Protein AF-A0A1B9SCQ9-F1 (afdb_monomer_lite)

Secondary structure (DSSP, 8-state):
--EEEEE-TTS-EEEEETTT--B-S--BS-HHHHHHHHHHHHHHHHHHHHHHIIIII---

Radius of gyration: 13.72 Å; chains: 1; bounding box: 35×15×36 Å

pLDDT: mean 83.4, std 12.7, range [46.19, 93.69]

Sequence (60 aa):
MLFTVEQTQDRKWAVLNIRTKAPYGDPLDSMEAAMNLVREAEAQAAIDRMIACRTGSCSI

Structure (mmCIF, N/CA/C/O backbone):
data_AF-A0A1B9SCQ9-F1
#
_entry.id   AF-A0A1B9SCQ9-F1
#
loop_
_atom_site.group_PDB
_atom_site.id
_atom_site.type_symbol
_atom_site.label_atom_id
_atom_site.label_alt_id
_atom_site.label_comp_id
_atom_site.label_asym_id
_atom_site.label_entity_id
_atom_site.label_seq_id
_atom_site.pdbx_PDB_ins_code
_atom_site.Cartn_x
_atom_si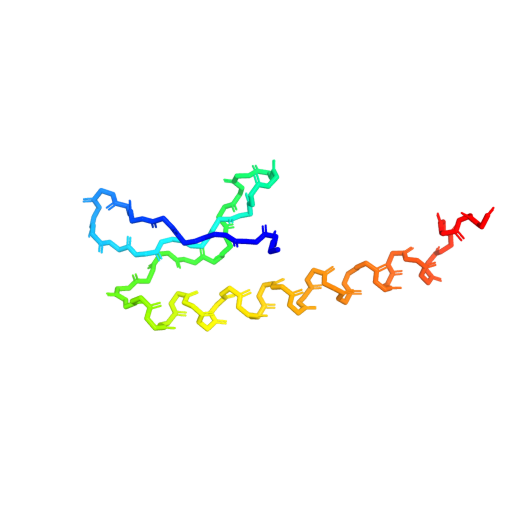te.Cartn_y
_atom_site.Cartn_z
_atom_site.occupancy
_atom_site.B_iso_or_equiv
_atom_site.auth_seq_id
_atom_site.auth_comp_id
_atom_site.auth_asym_id
_atom_site.auth_atom_id
_atom_site.pdbx_PDB_model_num
ATOM 1 N N . MET A 1 1 ? 8.572 10.564 -0.695 1.00 68.69 1 MET A N 1
ATOM 2 C CA . MET A 1 1 ? 7.772 9.397 -0.294 1.00 68.69 1 MET A CA 1
ATOM 3 C C . MET A 1 1 ? 6.899 8.950 -1.454 1.00 68.69 1 MET A C 1
ATOM 5 O O . MET A 1 1 ? 6.417 9.823 -2.164 1.00 68.69 1 MET A O 1
ATOM 9 N N . LEU A 1 2 ? 6.750 7.644 -1.691 1.00 85.00 2 LEU A N 1
ATOM 10 C CA . LEU A 1 2 ? 5.877 7.060 -2.733 1.00 85.00 2 LEU A CA 1
ATOM 11 C C . LEU A 1 2 ? 4.593 6.442 -2.173 1.00 85.00 2 LEU A C 1
ATOM 13 O O . LEU A 1 2 ? 3.639 6.225 -2.919 1.00 85.00 2 LEU A O 1
ATOM 17 N N . PHE A 1 3 ? 4.573 6.174 -0.875 1.00 89.94 3 PHE A N 1
ATOM 18 C CA . PHE A 1 3 ? 3.434 5.599 -0.182 1.00 89.94 3 PHE A CA 1
ATOM 19 C C . PHE A 1 3 ? 3.004 6.535 0.944 1.00 89.94 3 PHE A C 1
ATOM 21 O O . PHE A 1 3 ? 3.818 7.270 1.503 1.00 89.94 3 PHE A O 1
ATOM 28 N N . THR A 1 4 ? 1.710 6.536 1.233 1.00 91.44 4 THR A N 1
ATOM 29 C CA . THR A 1 4 ? 1.089 7.285 2.324 1.00 91.44 4 THR A CA 1
ATOM 30 C C . THR A 1 4 ? 0.246 6.338 3.159 1.00 91.44 4 THR A C 1
ATOM 32 O O . THR A 1 4 ? -0.193 5.302 2.663 1.00 91.44 4 THR A O 1
ATOM 35 N N . VAL A 1 5 ? 0.006 6.702 4.413 1.00 92.25 5 VAL A N 1
ATOM 36 C CA . VAL A 1 5 ? -0.935 5.989 5.274 1.00 92.25 5 VAL A CA 1
ATOM 37 C C . VAL A 1 5 ? -2.224 6.801 5.344 1.00 92.25 5 VAL A C 1
ATOM 39 O O . VAL A 1 5 ? -2.177 7.996 5.628 1.00 92.25 5 VAL A O 1
ATOM 42 N N . GLU A 1 6 ? -3.364 6.169 5.086 1.00 92.00 6 GLU A N 1
ATOM 43 C CA . GLU A 1 6 ? -4.688 6.775 5.258 1.00 92.00 6 GLU A CA 1
ATOM 44 C C . GLU A 1 6 ? -5.534 5.907 6.198 1.00 92.00 6 GLU A C 1
ATOM 46 O O . GLU A 1 6 ? -5.439 4.676 6.193 1.00 92.00 6 GLU A O 1
ATOM 51 N N . GLN A 1 7 ? -6.353 6.547 7.036 1.00 90.62 7 GLN A N 1
ATOM 52 C CA . GLN A 1 7 ? -7.268 5.829 7.917 1.00 90.62 7 GLN A CA 1
ATOM 53 C C . GLN A 1 7 ? -8.557 5.492 7.160 1.00 90.62 7 GLN A C 1
ATOM 55 O O . GLN A 1 7 ? -9.217 6.359 6.592 1.00 90.62 7 GLN A O 1
ATOM 60 N N . THR A 1 8 ? -8.900 4.211 7.148 1.00 88.62 8 THR A N 1
ATOM 61 C CA . THR A 1 8 ? -10.116 3.668 6.535 1.00 88.62 8 THR A CA 1
ATOM 62 C C . THR A 1 8 ? -11.342 3.905 7.421 1.00 88.62 8 THR A C 1
ATOM 64 O O . THR A 1 8 ? -11.221 4.211 8.610 1.00 88.62 8 THR A O 1
ATOM 67 N N . GLN A 1 9 ? -12.541 3.725 6.857 1.00 87.56 9 GLN A N 1
ATOM 68 C CA . GLN A 1 9 ? -13.807 3.866 7.592 1.00 87.56 9 GLN A CA 1
ATOM 69 C C . GLN A 1 9 ? -13.910 2.896 8.785 1.00 87.56 9 GLN A C 1
ATOM 71 O O . GLN A 1 9 ? -14.478 3.249 9.815 1.00 87.56 9 GLN A O 1
ATOM 76 N N . ASP A 1 10 ? -13.257 1.735 8.693 1.00 88.44 10 ASP A N 1
ATOM 77 C CA . ASP A 1 10 ? -13.133 0.732 9.758 1.00 88.44 10 ASP A CA 1
ATOM 78 C C . ASP A 1 10 ? -12.096 1.083 10.842 1.00 88.44 10 ASP A C 1
ATOM 80 O O . ASP A 1 10 ? -11.747 0.245 11.670 1.00 88.44 10 ASP A O 1
ATOM 84 N N . ARG A 1 11 ? -11.572 2.317 10.861 1.00 88.69 11 ARG A N 1
ATOM 85 C CA . ARG A 1 11 ? -10.503 2.78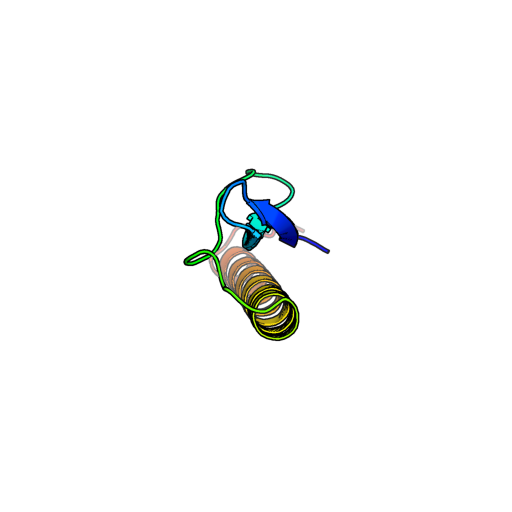2 11.771 1.00 88.69 11 ARG A CA 1
ATOM 86 C C . ARG A 1 11 ? -9.160 2.060 11.616 1.00 88.69 11 ARG A C 1
ATOM 88 O O . ARG A 1 11 ? -8.250 2.314 12.404 1.00 88.69 11 ARG A O 1
ATOM 95 N N . LYS A 1 12 ? -9.001 1.238 10.578 1.00 93.25 12 LYS A N 1
ATOM 96 C CA . LYS A 1 12 ? -7.724 0.622 10.197 1.00 93.25 12 LYS A CA 1
ATOM 97 C C . LYS A 1 12 ? -6.877 1.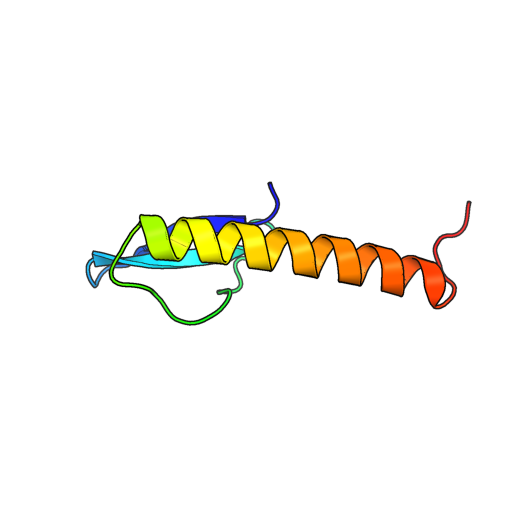571 9.357 1.00 93.25 12 LYS A C 1
ATOM 99 O O . LYS A 1 12 ? -7.404 2.480 8.720 1.00 93.25 12 LYS A O 1
ATOM 104 N N . TRP A 1 13 ? -5.582 1.321 9.302 1.00 93.19 13 TRP A N 1
ATOM 105 C CA . TRP A 1 13 ? -4.580 2.069 8.559 1.00 93.19 13 TRP A CA 1
ATOM 106 C C . TRP A 1 13 ? -4.230 1.340 7.266 1.00 93.19 13 TRP A C 1
ATOM 108 O O . TRP A 1 13 ? -3.644 0.260 7.292 1.00 93.19 13 TRP A O 1
ATOM 118 N N . ALA A 1 14 ? -4.587 1.931 6.131 1.00 93.12 14 ALA A N 1
ATOM 119 C CA . ALA A 1 14 ? -4.225 1.420 4.818 1.00 93.12 14 ALA A CA 1
ATOM 120 C C . ALA A 1 14 ? -2.995 2.159 4.290 1.00 93.12 14 ALA A C 1
ATOM 122 O O . ALA A 1 14 ? -2.908 3.386 4.384 1.00 93.12 14 ALA A O 1
ATOM 123 N N . VAL A 1 15 ? -2.063 1.414 3.700 1.00 93.69 15 VAL A N 1
ATOM 124 C CA . VAL A 1 15 ? -0.935 1.992 2.972 1.00 93.69 15 VAL A CA 1
ATOM 125 C C . VAL A 1 15 ? -1.307 2.093 1.505 1.00 93.69 15 VAL A C 1
ATOM 127 O O . VAL A 1 15 ? -1.709 1.113 0.888 1.00 93.69 15 VAL A O 1
ATOM 130 N N . LEU A 1 16 ? -1.188 3.286 0.939 1.00 93.06 16 LEU A N 1
ATOM 131 C CA . LEU A 1 16 ? -1.607 3.587 -0.424 1.00 93.06 16 LEU A CA 1
ATOM 132 C C . LEU A 1 16 ? -0.444 4.183 -1.198 1.00 93.06 16 LEU A C 1
ATOM 134 O O . LEU A 1 16 ? 0.269 5.061 -0.711 1.00 93.06 16 LEU A O 1
ATOM 138 N N . ASN A 1 17 ? -0.273 3.749 -2.441 1.00 91.12 17 ASN A N 1
ATOM 139 C CA . ASN A 1 17 ? 0.650 4.407 -3.350 1.00 91.12 17 ASN A CA 1
ATOM 140 C C . ASN A 1 17 ? 0.101 5.794 -3.718 1.00 91.12 17 ASN A C 1
ATOM 142 O O . ASN A 1 17 ? -1.022 5.918 -4.205 1.00 91.12 17 ASN A O 1
ATOM 146 N N . ILE A 1 18 ? 0.890 6.852 -3.540 1.00 90.38 18 ILE A N 1
ATOM 147 C CA . ILE A 1 18 ? 0.415 8.225 -3.770 1.00 90.38 18 ILE A CA 1
ATOM 148 C C . ILE A 1 18 ? 0.083 8.507 -5.239 1.00 90.38 18 ILE A C 1
ATOM 150 O O . ILE A 1 18 ? -0.706 9.404 -5.523 1.00 90.38 18 ILE A O 1
ATOM 154 N N . ARG A 1 19 ? 0.700 7.768 -6.171 1.00 86.25 19 ARG A N 1
ATOM 155 C CA . ARG A 1 19 ? 0.544 7.972 -7.615 1.00 86.25 19 ARG A CA 1
ATOM 156 C C . ARG A 1 19 ? -0.616 7.174 -8.178 1.00 86.25 19 ARG A C 1
ATOM 158 O O . ARG A 1 19 ? -1.416 7.719 -8.925 1.00 86.25 19 ARG A O 1
ATOM 165 N N . THR A 1 20 ? -0.679 5.887 -7.852 1.00 87.50 20 THR A N 1
ATOM 166 C CA . THR A 1 20 ? -1.693 4.982 -8.410 1.00 87.50 20 THR A CA 1
ATOM 167 C C . THR A 1 20 ? -2.930 4.870 -7.531 1.00 87.50 20 THR A C 1
ATOM 169 O O . THR A 1 20 ? -3.923 4.305 -7.972 1.00 87.50 20 THR A O 1
ATOM 172 N N . LYS A 1 21 ? -2.868 5.368 -6.286 1.00 87.25 21 LYS A N 1
ATOM 173 C CA . LYS A 1 21 ? -3.885 5.161 -5.245 1.00 87.25 21 LYS A CA 1
ATOM 174 C C . LYS A 1 21 ? -4.195 3.684 -4.977 1.00 87.25 21 LYS A C 1
ATOM 176 O O . LYS A 1 21 ? -5.197 3.370 -4.346 1.00 87.25 21 LYS A O 1
ATOM 181 N N . ALA A 1 22 ? -3.315 2.781 -5.414 1.00 89.06 22 ALA A N 1
ATOM 182 C CA . ALA A 1 22 ? -3.449 1.358 -5.161 1.00 89.06 22 ALA A CA 1
ATOM 183 C C . ALA A 1 22 ? -3.086 1.046 -3.700 1.00 89.06 22 ALA A C 1
ATOM 185 O O . ALA A 1 22 ? -2.074 1.574 -3.214 1.00 89.06 22 ALA A O 1
ATOM 186 N N . PRO A 1 23 ? -3.869 0.198 -3.010 1.00 89.94 23 PRO A N 1
ATOM 187 C CA . PRO A 1 23 ? -3.506 -0.299 -1.693 1.00 89.94 23 PRO A CA 1
ATOM 188 C C . PRO A 1 23 ? -2.278 -1.200 -1.800 1.00 89.94 23 PRO A C 1
ATOM 190 O O . PRO A 1 23 ? -2.143 -1.996 -2.731 1.00 89.94 23 PRO A O 1
ATOM 193 N N . TYR A 1 24 ? -1.372 -1.049 -0.846 1.00 88.31 24 TYR A N 1
ATOM 194 C CA . TYR A 1 24 ? -0.217 -1.906 -0.675 1.00 88.31 24 TYR A CA 1
ATOM 195 C C . TYR A 1 24 ? -0.460 -2.781 0.551 1.00 88.31 24 TYR A C 1
ATOM 197 O O . TYR A 1 24 ? -0.397 -2.291 1.677 1.00 88.31 24 TYR A O 1
ATOM 205 N N . GLY A 1 25 ? -0.768 -4.057 0.315 1.00 88.19 25 GLY A N 1
ATOM 206 C CA . GLY A 1 25 ? -1.153 -5.004 1.362 1.00 88.19 25 GLY A CA 1
ATOM 207 C C . GLY A 1 25 ? -2.541 -4.744 1.958 1.00 88.19 25 GLY A C 1
ATOM 208 O O . GLY A 1 25 ? -3.325 -3.940 1.448 1.00 88.19 25 GLY A O 1
ATOM 209 N N . ASP A 1 26 ? -2.836 -5.460 3.041 1.00 91.12 26 ASP A N 1
ATOM 210 C CA . ASP A 1 26 ? -4.092 -5.354 3.781 1.00 91.12 26 ASP A CA 1
ATOM 211 C C . ASP A 1 26 ? -4.083 -4.184 4.784 1.00 91.12 26 ASP A C 1
ATOM 213 O O . ASP A 1 26 ? -3.027 -3.813 5.306 1.00 91.12 26 ASP A O 1
ATOM 217 N N . PRO A 1 27 ? -5.252 -3.593 5.094 1.00 90.12 27 PRO A N 1
ATOM 218 C CA . PRO A 1 27 ? -5.367 -2.540 6.096 1.00 90.12 27 PRO A CA 1
ATOM 219 C C . PRO A 1 27 ? -5.077 -3.068 7.510 1.00 90.12 27 PRO A C 1
ATOM 221 O O . PRO A 1 27 ? -5.630 -4.077 7.950 1.00 90.12 27 PRO A O 1
ATOM 224 N N . LEU A 1 28 ? -4.238 -2.339 8.245 1.00 92.94 28 LEU A N 1
ATOM 225 C CA . LEU A 1 28 ? -3.668 -2.748 9.529 1.00 92.94 28 LEU A CA 1
ATOM 226 C C . LEU A 1 28 ? -4.313 -2.018 10.704 1.00 92.94 28 LEU A C 1
ATOM 228 O O . LEU A 1 28 ? -4.605 -0.831 10.637 1.00 92.94 28 LEU A O 1
ATOM 232 N N . ASP A 1 29 ? -4.461 -2.685 11.841 1.00 92.19 29 ASP A N 1
ATOM 233 C CA . ASP A 1 29 ? -5.073 -2.077 13.031 1.00 92.19 29 ASP A CA 1
ATOM 234 C C . ASP A 1 29 ? -4.131 -1.114 13.787 1.00 92.19 29 ASP A C 1
ATOM 236 O O . ASP A 1 29 ? -4.559 -0.389 14.681 1.00 92.19 29 ASP A O 1
ATOM 240 N N . SER A 1 30 ? -2.842 -1.064 13.430 1.00 92.06 30 SER A N 1
ATOM 241 C CA . SER A 1 30 ? -1.824 -0.251 14.112 1.00 92.06 30 SER A CA 1
ATOM 242 C C . SER A 1 30 ? -1.081 0.677 13.157 1.00 92.06 30 SER A C 1
ATOM 244 O O . SER A 1 30 ? -0.571 0.246 12.124 1.00 92.06 30 SER A O 1
ATOM 246 N N . MET A 1 31 ? -0.951 1.949 13.546 1.00 89.25 31 MET A N 1
ATOM 247 C CA . MET A 1 31 ? -0.221 2.955 12.767 1.00 89.25 31 MET A CA 1
ATOM 248 C C . MET A 1 31 ? 1.268 2.601 12.635 1.00 89.25 31 MET A C 1
ATOM 250 O O . MET A 1 31 ? 1.858 2.819 11.582 1.00 89.25 31 MET A O 1
ATOM 254 N N . GLU A 1 32 ? 1.870 2.020 13.676 1.00 91.38 32 GLU A N 1
ATOM 255 C CA . GLU A 1 32 ? 3.264 1.561 13.642 1.00 91.38 32 GLU A CA 1
ATOM 256 C C . GLU A 1 32 ? 3.470 0.453 12.600 1.00 91.38 32 GLU A C 1
ATOM 258 O O . GLU A 1 32 ? 4.388 0.537 11.785 1.00 91.38 32 GLU A O 1
ATOM 263 N N . ALA A 1 33 ? 2.561 -0.526 12.555 1.00 91.56 33 ALA A N 1
ATOM 264 C CA . ALA A 1 33 ? 2.582 -1.579 11.545 1.00 91.56 33 ALA A CA 1
ATOM 265 C C . ALA A 1 33 ? 2.428 -0.995 10.131 1.00 91.56 33 ALA A C 1
ATOM 267 O O . ALA A 1 33 ? 3.171 -1.369 9.226 1.00 91.56 33 ALA A O 1
ATOM 268 N N . ALA A 1 34 ? 1.533 -0.018 9.948 1.00 91.25 34 ALA A N 1
ATOM 269 C CA . ALA A 1 34 ? 1.370 0.668 8.669 1.00 91.25 34 ALA A CA 1
ATOM 270 C C . ALA A 1 34 ? 2.614 1.473 8.262 1.00 91.25 34 ALA A C 1
ATOM 272 O O . ALA A 1 34 ? 2.999 1.462 7.095 1.00 91.25 34 ALA A O 1
ATOM 273 N N . MET A 1 35 ? 3.295 2.126 9.208 1.00 90.75 35 MET A N 1
ATOM 274 C CA . MET A 1 35 ? 4.564 2.808 8.937 1.00 90.75 35 MET A CA 1
ATOM 275 C C . MET A 1 35 ? 5.688 1.833 8.572 1.00 90.75 35 MET A C 1
ATOM 277 O O . MET A 1 35 ? 6.508 2.154 7.709 1.00 90.75 35 MET A O 1
ATOM 281 N N . ASN A 1 36 ? 5.731 0.646 9.182 1.00 92.81 36 ASN A N 1
ATOM 282 C CA . ASN A 1 36 ? 6.684 -0.386 8.782 1.00 92.81 36 ASN A CA 1
ATOM 283 C C . ASN A 1 36 ? 6.409 -0.859 7.348 1.00 92.81 36 ASN A C 1
ATOM 285 O O . ASN A 1 36 ? 7.315 -0.885 6.519 1.00 92.81 36 ASN A O 1
ATOM 289 N N . LEU A 1 37 ? 5.135 -1.085 7.028 1.00 91.06 37 LEU A N 1
ATOM 290 C CA . LEU A 1 37 ? 4.703 -1.500 5.700 1.00 91.06 37 LEU A CA 1
ATOM 291 C C . LEU A 1 37 ? 5.010 -0.437 4.625 1.00 91.06 37 LEU A C 1
ATOM 293 O O . LEU A 1 37 ? 5.409 -0.780 3.516 1.00 91.06 37 LEU A O 1
ATOM 297 N N . VAL A 1 38 ? 4.906 0.861 4.953 1.00 91.75 38 VAL A N 1
ATOM 298 C CA . VAL A 1 38 ? 5.365 1.961 4.078 1.00 91.75 38 VAL A CA 1
ATOM 299 C C . VAL A 1 38 ? 6.852 1.832 3.762 1.00 91.75 38 VAL A C 1
ATOM 301 O O . VAL A 1 38 ? 7.235 1.968 2.602 1.00 91.75 38 VAL A O 1
ATOM 304 N N . ARG A 1 39 ? 7.700 1.563 4.763 1.00 89.94 39 ARG A N 1
ATOM 305 C CA . ARG A 1 39 ? 9.149 1.409 4.549 1.00 89.94 39 ARG A CA 1
ATOM 306 C C . ARG A 1 39 ? 9.458 0.233 3.630 1.00 89.94 39 ARG A C 1
ATOM 308 O O . ARG A 1 39 ? 10.290 0.367 2.736 1.00 89.94 39 ARG A O 1
ATOM 315 N N . GLU A 1 40 ? 8.773 -0.889 3.826 1.00 89.06 40 GLU A N 1
ATOM 316 C CA . GLU A 1 40 ? 8.904 -2.072 2.973 1.00 89.06 40 GLU A CA 1
ATOM 317 C C . GLU A 1 40 ? 8.462 -1.773 1.535 1.00 89.06 40 GLU A C 1
ATOM 319 O O . GLU A 1 40 ? 9.179 -2.085 0.584 1.00 89.06 40 GLU A O 1
A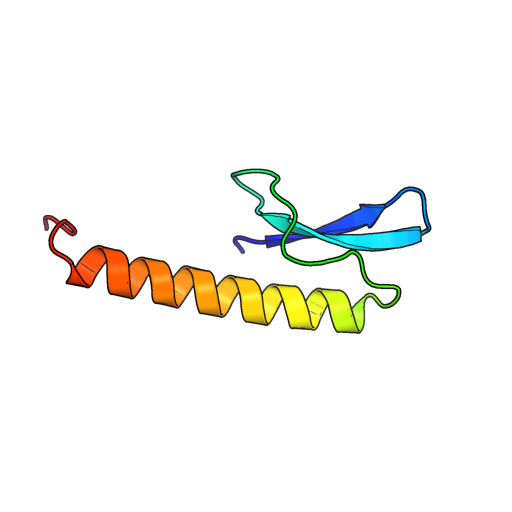TOM 324 N N . ALA A 1 41 ? 7.329 -1.086 1.370 1.00 88.06 41 ALA A N 1
ATOM 325 C CA . ALA A 1 41 ? 6.816 -0.676 0.068 1.00 88.06 41 ALA A CA 1
ATOM 326 C C . ALA A 1 41 ? 7.779 0.271 -0.669 1.00 88.06 41 ALA A C 1
ATOM 328 O O . ALA A 1 41 ? 8.018 0.127 -1.869 1.00 88.06 41 ALA A O 1
ATOM 329 N N . GLU A 1 42 ? 8.366 1.237 0.042 1.00 87.62 42 GLU A N 1
ATOM 330 C CA . GLU A 1 42 ? 9.356 2.154 -0.526 1.00 87.62 42 GLU A CA 1
ATOM 331 C C . GLU A 1 42 ? 10.650 1.443 -0.925 1.00 87.62 42 GLU A C 1
ATOM 333 O O . GLU A 1 42 ? 11.188 1.728 -1.999 1.00 87.62 42 GLU A O 1
ATOM 338 N N . ALA A 1 43 ? 11.121 0.499 -0.107 1.00 87.69 43 ALA A N 1
ATOM 339 C CA . ALA A 1 43 ? 12.281 -0.322 -0.432 1.00 87.69 43 ALA A CA 1
ATOM 340 C C . ALA A 1 43 ? 12.027 -1.170 -1.687 1.00 87.69 43 ALA A C 1
ATOM 342 O O . ALA A 1 43 ? 12.850 -1.169 -2.604 1.00 87.69 43 ALA A O 1
ATOM 343 N N . GLN A 1 44 ? 10.862 -1.817 -1.778 1.00 85.31 44 GLN A N 1
ATOM 344 C CA . GLN A 1 44 ? 10.478 -2.613 -2.942 1.00 85.31 44 GLN A CA 1
ATOM 345 C C . GLN A 1 44 ? 10.381 -1.750 -4.206 1.00 85.31 44 GLN A C 1
ATOM 347 O O . GLN A 1 44 ? 10.977 -2.084 -5.226 1.00 85.31 44 GLN A O 1
ATOM 352 N N . ALA A 1 45 ? 9.740 -0.581 -4.131 1.00 84.75 45 ALA A N 1
ATOM 353 C CA . ALA A 1 45 ? 9.645 0.335 -5.266 1.00 84.75 45 ALA A CA 1
ATOM 354 C C . ALA A 1 45 ? 11.015 0.878 -5.718 1.00 84.75 45 ALA A C 1
ATOM 356 O O . ALA A 1 45 ? 11.221 1.148 -6.906 1.00 84.75 45 ALA A O 1
ATOM 357 N N . ALA A 1 46 ? 11.964 1.053 -4.793 1.00 84.25 46 ALA A N 1
ATOM 358 C CA . ALA A 1 46 ? 13.339 1.405 -5.133 1.00 84.25 46 ALA A CA 1
ATOM 359 C C . ALA A 1 46 ? 14.056 0.247 -5.848 1.00 84.25 46 ALA A C 1
ATOM 361 O O . ALA A 1 46 ? 14.734 0.478 -6.850 1.00 84.25 46 ALA A O 1
ATOM 362 N N . ILE A 1 47 ? 13.861 -0.991 -5.385 1.00 82.94 47 ILE A N 1
ATOM 363 C CA . ILE A 1 47 ? 14.392 -2.198 -6.031 1.00 82.94 47 ILE A CA 1
ATOM 364 C C . ILE A 1 47 ? 13.800 -2.368 -7.432 1.00 82.94 47 ILE A C 1
A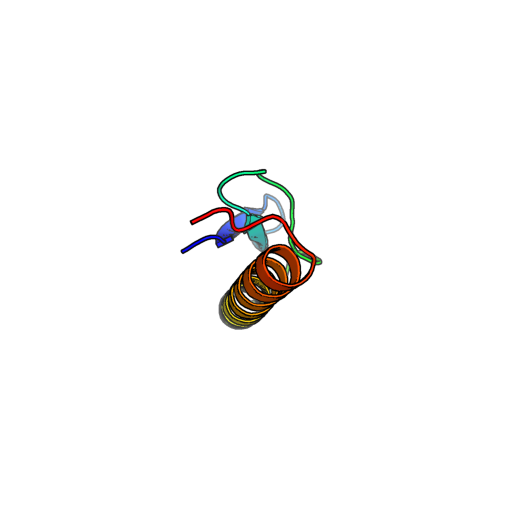TOM 366 O O . ILE A 1 47 ? 14.560 -2.524 -8.384 1.00 82.94 47 ILE A O 1
ATOM 370 N N . ASP A 1 48 ? 12.483 -2.249 -7.594 1.00 80.19 48 ASP A N 1
ATOM 371 C CA . ASP A 1 48 ? 11.820 -2.351 -8.896 1.00 80.19 48 ASP A CA 1
ATOM 372 C C . ASP A 1 48 ? 12.328 -1.292 -9.877 1.00 80.19 48 ASP A C 1
ATOM 374 O O . ASP A 1 48 ? 12.549 -1.591 -11.047 1.00 80.19 48 ASP A O 1
ATOM 378 N N . ARG A 1 49 ? 12.616 -0.068 -9.412 1.00 74.38 49 ARG A N 1
ATOM 379 C CA . ARG A 1 49 ? 13.277 0.955 -10.241 1.00 74.38 49 ARG A CA 1
ATOM 380 C C . ARG A 1 49 ? 14.687 0.551 -10.662 1.00 74.38 49 ARG A C 1
ATOM 382 O O . ARG A 1 49 ? 15.053 0.760 -11.817 1.00 74.38 49 ARG A O 1
ATOM 389 N N . MET A 1 50 ? 15.469 -0.037 -9.758 1.00 76.25 50 MET A N 1
ATOM 390 C CA . MET A 1 50 ? 16.805 -0.542 -10.088 1.00 76.25 50 MET A CA 1
ATOM 391 C C . MET A 1 50 ? 16.741 -1.704 -11.092 1.00 76.25 50 MET A C 1
ATOM 393 O O . MET A 1 50 ? 17.522 -1.734 -12.043 1.00 76.25 50 MET A O 1
ATOM 397 N N . ILE A 1 51 ? 15.790 -2.630 -10.932 1.00 74.25 51 ILE A N 1
ATOM 398 C CA . ILE A 1 51 ? 15.575 -3.760 -11.849 1.00 74.25 51 ILE A CA 1
ATOM 399 C C . ILE A 1 51 ? 15.065 -3.273 -13.212 1.00 74.25 51 ILE A C 1
ATOM 401 O O . ILE A 1 51 ? 15.560 -3.725 -14.250 1.00 74.25 51 ILE A O 1
ATOM 405 N N . ALA A 1 52 ? 14.135 -2.316 -13.230 1.00 66.94 52 ALA A N 1
ATOM 406 C CA . ALA A 1 52 ? 13.617 -1.710 -14.454 1.00 66.94 52 ALA A CA 1
ATOM 407 C C . ALA A 1 52 ? 14.726 -0.995 -15.241 1.00 66.94 52 ALA A C 1
ATOM 409 O O . ALA A 1 52 ? 14.803 -1.143 -16.460 1.00 66.94 52 ALA A O 1
ATOM 410 N N . CYS A 1 53 ? 15.649 -0.303 -14.561 1.00 60.78 53 CYS A N 1
ATOM 411 C CA . CYS A 1 53 ? 16.835 0.238 -15.224 1.00 60.78 53 CYS A CA 1
ATOM 412 C C . CYS A 1 53 ? 17.758 -0.855 -15.774 1.00 60.78 53 CYS A C 1
ATOM 414 O O . CYS A 1 53 ? 18.297 -0.706 -16.871 1.00 60.78 53 CYS A O 1
ATOM 416 N N . ARG A 1 54 ? 17.937 -1.961 -15.042 1.00 59.00 54 ARG A N 1
ATOM 417 C CA . ARG A 1 54 ? 18.873 -3.033 -15.413 1.00 59.00 54 ARG A CA 1
ATOM 418 C C . ARG A 1 54 ? 18.395 -3.884 -16.592 1.00 59.00 54 ARG A C 1
ATOM 420 O O . ARG A 1 54 ? 19.225 -4.412 -17.322 1.00 59.00 54 ARG A O 1
ATOM 427 N N . THR A 1 55 ? 17.083 -3.988 -16.799 1.00 58.50 55 THR A N 1
ATOM 428 C CA . THR A 1 55 ? 16.477 -4.807 -17.870 1.00 58.50 55 THR A CA 1
ATOM 429 C C . THR A 1 55 ? 16.398 -4.073 -19.225 1.00 58.50 55 THR A C 1
ATOM 431 O O . THR A 1 55 ? 15.886 -4.626 -20.191 1.00 58.50 55 THR A O 1
ATOM 434 N N . GLY A 1 56 ? 16.980 -2.868 -19.353 1.00 51.19 56 GLY A N 1
ATOM 435 C CA . GLY A 1 56 ? 17.341 -2.308 -20.667 1.00 51.19 56 GLY A CA 1
ATOM 436 C C . GLY A 1 56 ? 16.573 -1.073 -21.150 1.00 51.19 56 GLY A C 1
ATOM 437 O O . GLY A 1 56 ? 16.375 -0.927 -22.352 1.00 51.19 56 GLY A O 1
ATOM 438 N N . SER A 1 57 ? 16.130 -0.165 -20.274 1.00 53.69 57 SER A N 1
ATOM 439 C CA . SER A 1 57 ? 15.483 1.087 -20.730 1.00 53.69 57 SER A CA 1
ATOM 440 C C . SER A 1 57 ? 15.746 2.327 -19.873 1.00 53.69 57 SER A C 1
ATOM 442 O O . SER A 1 57 ? 15.028 3.316 -19.996 1.00 53.69 57 SER A O 1
ATOM 444 N N . CYS A 1 58 ? 16.797 2.344 -19.047 1.00 56.81 58 CYS A N 1
ATOM 445 C CA . CYS A 1 58 ? 17.336 3.623 -18.575 1.00 56.81 58 CYS A CA 1
ATOM 446 C C . CYS A 1 58 ? 18.280 4.171 -19.651 1.00 56.81 58 CYS A C 1
ATOM 448 O O . CYS A 1 58 ? 19.498 4.066 -19.541 1.00 56.81 58 CYS A O 1
ATOM 450 N N . SER A 1 59 ? 17.680 4.668 -20.740 1.00 46.19 59 SER A N 1
ATOM 451 C CA . SER A 1 59 ? 18.360 5.498 -21.735 1.00 46.19 59 SER A CA 1
ATOM 452 C C . SER A 1 59 ? 18.907 6.732 -21.022 1.00 46.19 59 SER A C 1
ATOM 454 O O . SER A 1 59 ? 18.139 7.471 -20.402 1.00 46.19 59 SER A O 1
ATOM 456 N N . ILE A 1 60 ? 20.231 6.878 -21.052 1.00 50.69 60 ILE A N 1
ATOM 457 C CA . ILE A 1 60 ? 20.960 8.061 -20.584 1.00 50.69 60 ILE A CA 1
ATOM 458 C C . ILE A 1 60 ? 20.734 9.244 -21.528 1.00 50.69 60 ILE A C 1
ATOM 460 O O . ILE A 1 60 ? 20.475 8.988 -22.728 1.00 50.69 60 ILE A O 1
#

Foldseek 3Di:
DQ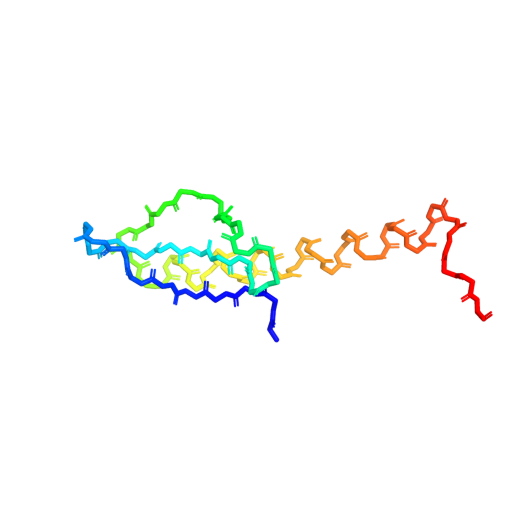WDWDQDPVRFIWIAGPVPRDTQDDTHNDPVVNVVSVVVVVVVVVVVVVVVVVVDPPDD